Protein AF-A0A351IY44-F1 (afdb_monomer_lite)

Foldseek 3Di:
DPFKDFAWDQDQLPGTDGSPDIDGDPVCCCVPPPSVDDDDDDDDDDPPQDCVSCCVVVNDPLVPRPCRPNVDDD

Sequence (74 aa):
HQVMEPADAAWRGLGIIQNSGVRFQQEYQFLDAGHRFTLPVFSPSKPKGCMCANILRGEKTPKACVHFGKTCTP

Structure (mmCIF, N/CA/C/O backbone):
data_AF-A0A351IY44-F1
#
_entry.id   AF-A0A351IY44-F1
#
loop_
_atom_site.group_PDB
_atom_site.id
_atom_site.type_symbol
_atom_site.label_atom_id
_atom_site.label_alt_id
_atom_site.label_comp_id
_atom_site.label_asym_id
_atom_site.label_entity_id
_atom_site.label_seq_id
_atom_site.pdbx_PDB_ins_code
_atom_site.Cartn_x
_atom_site.Cartn_y
_atom_site.Cartn_z
_atom_site.occupancy
_atom_site.B_iso_or_equiv
_atom_site.auth_seq_id
_atom_site.auth_comp_id
_atom_site.auth_asym_id
_atom_site.auth_atom_id
_atom_site.pdbx_PDB_model_num
ATOM 1 N N . HIS A 1 1 ? -2.122 7.432 20.205 1.00 56.97 1 HIS A N 1
ATOM 2 C CA . HIS A 1 1 ? -2.356 5.972 20.267 1.00 56.97 1 HIS A CA 1
ATOM 3 C C . HIS A 1 1 ? -3.719 5.596 20.867 1.00 56.97 1 HIS A C 1
ATOM 5 O O . HIS A 1 1 ? -3.835 4.519 21.424 1.00 56.97 1 HIS A O 1
ATOM 11 N N . GLN A 1 2 ? -4.763 6.429 20.764 1.00 80.00 2 GLN A N 1
ATOM 12 C CA . GLN A 1 2 ? -6.028 6.131 21.459 1.00 80.00 2 GLN A CA 1
ATOM 13 C C . GLN A 1 2 ? -7.102 5.465 20.590 1.00 80.00 2 GLN A C 1
ATOM 15 O O . GLN A 1 2 ? -7.967 4.821 21.142 1.00 80.00 2 GLN A O 1
ATOM 20 N N . VAL A 1 3 ? -7.039 5.556 19.255 1.00 94.50 3 VAL A N 1
ATOM 21 C CA . VAL A 1 3 ? -8.135 5.067 18.384 1.00 94.50 3 VAL A CA 1
ATOM 22 C C . VAL A 1 3 ? -7.801 3.763 17.650 1.00 94.50 3 VAL A C 1
ATOM 24 O O . VAL A 1 3 ? -8.684 2.974 17.315 1.00 94.50 3 VA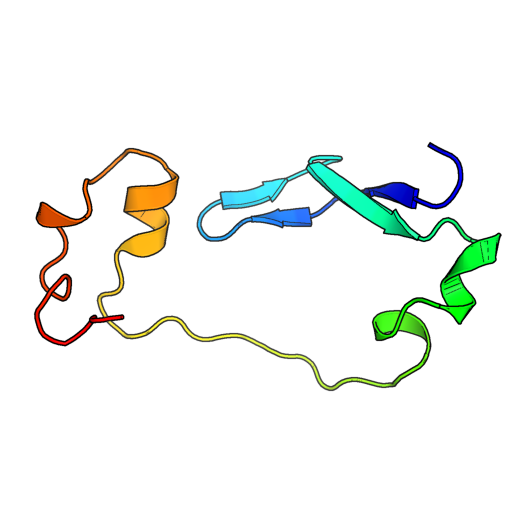L A O 1
ATOM 27 N N . MET A 1 4 ? -6.516 3.528 17.387 1.00 96.00 4 MET A N 1
ATOM 28 C CA . MET A 1 4 ? -6.034 2.394 16.599 1.00 96.00 4 MET A CA 1
ATOM 29 C C . MET A 1 4 ? -5.031 1.563 17.398 1.00 96.00 4 MET A C 1
ATOM 31 O O . MET A 1 4 ? -4.322 2.099 18.256 1.00 96.00 4 MET A O 1
ATOM 35 N N . GLU A 1 5 ? -4.949 0.278 17.078 1.00 95.56 5 GLU A N 1
ATOM 36 C CA . GLU A 1 5 ? -4.002 -0.687 17.641 1.00 95.56 5 GLU A CA 1
ATOM 37 C C . GLU A 1 5 ? -3.222 -1.410 16.529 1.00 95.56 5 GLU A C 1
ATOM 39 O O . GLU A 1 5 ? -3.733 -1.513 15.407 1.00 95.56 5 GLU A O 1
ATOM 44 N N . PRO A 1 6 ? -1.993 -1.893 16.802 1.00 96.62 6 PRO A N 1
ATOM 45 C CA . PRO A 1 6 ? -1.228 -2.682 15.842 1.00 96.62 6 PRO A CA 1
ATOM 46 C C . PRO A 1 6 ? -1.994 -3.915 15.358 1.00 96.62 6 PRO A C 1
ATOM 48 O O . PRO A 1 6 ? -2.719 -4.557 16.121 1.00 96.62 6 PRO A O 1
ATOM 51 N N . ALA A 1 7 ? -1.816 -4.249 14.083 1.00 96.69 7 ALA A N 1
ATOM 52 C CA . ALA A 1 7 ? -2.397 -5.435 13.473 1.00 96.69 7 ALA A CA 1
ATOM 53 C C . ALA A 1 7 ? -1.561 -5.935 12.294 1.00 96.69 7 ALA A C 1
ATOM 55 O O . ALA A 1 7 ? -0.719 -5.220 11.738 1.00 96.69 7 ALA A O 1
ATOM 56 N N . ASP A 1 8 ? -1.831 -7.169 11.889 1.00 98.06 8 ASP A N 1
ATOM 57 C CA . ASP A 1 8 ? -1.296 -7.740 10.662 1.00 98.06 8 ASP A CA 1
ATOM 58 C C . ASP A 1 8 ? -1.859 -6.993 9.453 1.00 98.06 8 ASP A C 1
ATOM 60 O O . ASP A 1 8 ? -3.047 -6.671 9.395 1.00 98.06 8 ASP A O 1
ATOM 64 N N . ALA A 1 9 ? -1.008 -6.722 8.466 1.00 96.25 9 ALA A N 1
ATOM 65 C CA . ALA A 1 9 ? -1.427 -6.013 7.266 1.00 96.25 9 ALA A CA 1
ATOM 66 C C . ALA A 1 9 ? -0.819 -6.619 6.008 1.00 96.25 9 ALA A C 1
ATOM 68 O O . ALA A 1 9 ? 0.322 -7.082 5.997 1.00 96.25 9 ALA A O 1
ATOM 69 N N . ALA A 1 10 ? -1.597 -6.597 4.927 1.00 93.25 10 ALA A N 1
ATOM 70 C CA . ALA A 1 10 ? -1.138 -6.998 3.610 1.00 93.25 10 ALA A CA 1
ATOM 71 C C . ALA A 1 10 ? -0.369 -5.852 2.940 1.00 93.25 10 ALA A C 1
ATOM 73 O O . ALA A 1 10 ? -0.919 -4.788 2.659 1.00 93.25 10 ALA A O 1
ATOM 74 N N . TRP A 1 11 ? 0.894 -6.101 2.611 1.00 92.12 11 TRP A N 1
ATOM 75 C CA . TRP A 1 11 ? 1.763 -5.186 1.884 1.00 92.12 11 TRP A CA 1
ATOM 76 C C . TRP A 1 11 ? 1.912 -5.633 0.432 1.00 92.12 11 TRP A C 1
ATOM 78 O O . TRP A 1 11 ? 2.195 -6.797 0.118 1.00 92.12 11 TRP A O 1
ATOM 88 N N . ARG A 1 12 ? 1.731 -4.691 -0.498 1.00 87.88 12 ARG A N 1
ATOM 89 C CA . ARG A 1 12 ? 1.788 -4.961 -1.939 1.00 87.88 12 ARG A CA 1
ATOM 90 C C . ARG A 1 12 ? 3.153 -5.540 -2.324 1.00 87.88 12 ARG A C 1
ATOM 92 O O . ARG A 1 12 ? 4.151 -4.835 -2.344 1.00 87.88 12 ARG A O 1
ATOM 99 N N . GLY A 1 13 ? 3.165 -6.813 -2.718 1.00 88.31 13 GLY A N 1
ATOM 100 C CA . GLY A 1 13 ? 4.386 -7.504 -3.152 1.00 88.31 13 GLY A CA 1
ATOM 101 C C . GLY A 1 13 ? 5.190 -8.172 -2.035 1.00 88.31 13 GLY A C 1
ATOM 102 O O . GLY A 1 13 ? 6.167 -8.845 -2.348 1.00 88.31 13 GLY A O 1
ATOM 103 N N . LEU A 1 14 ? 4.761 -8.031 -0.779 1.00 91.56 14 LEU A N 1
ATOM 104 C CA . LEU A 1 14 ? 5.394 -8.635 0.397 1.00 91.56 14 LEU A CA 1
ATOM 105 C C . LEU A 1 14 ? 4.481 -9.644 1.110 1.00 91.56 14 LEU A C 1
ATOM 107 O O . LEU A 1 14 ? 4.976 -10.498 1.833 1.00 91.56 14 LEU A O 1
ATOM 111 N N . GLY A 1 15 ? 3.169 -9.594 0.862 1.00 91.38 15 GLY A N 1
ATOM 112 C CA . GLY A 1 15 ? 2.205 -10.463 1.538 1.00 91.38 15 GLY A CA 1
ATOM 113 C C . GLY A 1 15 ? 1.777 -9.881 2.881 1.00 91.38 15 GLY A C 1
ATOM 114 O O . GLY A 1 15 ? 1.851 -8.670 3.078 1.00 91.38 15 GLY A O 1
ATOM 115 N N . ILE A 1 16 ? 1.281 -10.728 3.780 1.00 95.94 16 ILE A N 1
ATOM 116 C CA . ILE A 1 16 ? 0.881 -10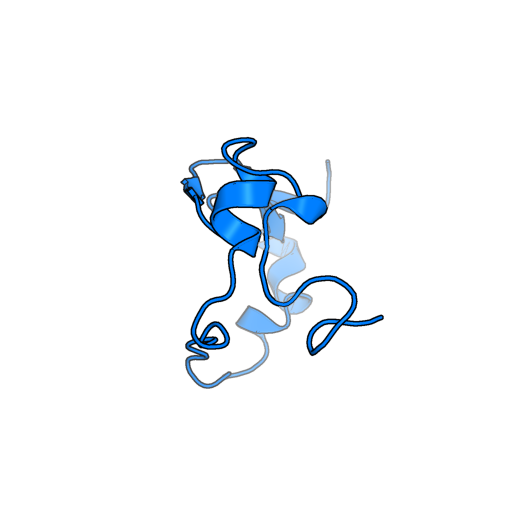.308 5.126 1.00 95.94 16 ILE A CA 1
ATOM 117 C C . ILE A 1 16 ? 2.133 -10.201 5.998 1.00 95.94 16 ILE A C 1
ATOM 119 O O . ILE A 1 16 ? 2.905 -11.153 6.087 1.00 95.94 16 ILE A O 1
ATOM 123 N N . ILE A 1 17 ? 2.324 -9.048 6.636 1.00 97.12 17 ILE A N 1
ATOM 124 C CA . ILE A 1 17 ? 3.406 -8.811 7.595 1.00 97.12 17 ILE A CA 1
ATOM 125 C C . ILE A 1 17 ? 2.786 -8.576 8.972 1.00 97.12 17 ILE A C 1
ATOM 127 O O . ILE A 1 17 ? 1.883 -7.743 9.118 1.00 97.12 17 ILE A O 1
ATOM 131 N N . GLN A 1 18 ? 3.291 -9.292 9.976 1.00 97.94 18 GLN A N 1
ATOM 132 C CA . GLN A 1 18 ? 2.781 -9.224 11.341 1.00 97.94 18 GLN A CA 1
ATOM 133 C C . GLN A 1 18 ? 2.985 -7.844 11.966 1.00 97.94 18 GLN A C 1
ATOM 135 O O . GLN A 1 18 ? 4.051 -7.251 11.792 1.00 97.94 18 GLN A O 1
ATOM 140 N N . ASN A 1 19 ? 1.979 -7.346 12.695 1.00 96.25 19 ASN A N 1
ATOM 141 C CA . ASN A 1 19 ? 2.023 -6.064 13.428 1.00 96.25 19 ASN A CA 1
ATOM 142 C C . ASN A 1 19 ? 2.533 -4.859 12.607 1.00 96.25 19 ASN A C 1
ATOM 144 O O . ASN A 1 19 ? 3.121 -3.924 13.150 1.00 96.25 19 ASN A O 1
ATOM 148 N N . SER A 1 20 ? 2.346 -4.895 11.289 1.00 97.38 20 SER A N 1
ATOM 149 C CA . SER A 1 20 ? 2.894 -3.905 10.355 1.00 97.38 20 SER A CA 1
ATOM 150 C C . SER A 1 20 ? 1.892 -2.830 9.947 1.00 97.38 20 SER A C 1
ATOM 152 O O . SER A 1 20 ? 2.268 -1.843 9.315 1.00 97.38 20 SER A O 1
ATOM 154 N N . GLY A 1 21 ? 0.616 -3.029 10.271 1.00 96.25 21 GLY A N 1
ATOM 155 C CA . GLY A 1 21 ? -0.436 -2.050 10.066 1.00 96.25 21 GLY A CA 1
ATOM 156 C C . GLY A 1 21 ? -1.171 -1.748 11.357 1.00 96.25 21 GLY A C 1
ATOM 157 O O . GLY A 1 21 ? -0.695 -2.009 12.463 1.00 96.25 21 GLY A O 1
ATOM 158 N N . VAL A 1 22 ? -2.350 -1.166 11.191 1.00 95.88 22 VAL A N 1
ATOM 159 C CA . VAL A 1 22 ? -3.210 -0.752 12.290 1.00 95.88 22 VAL A CA 1
ATOM 160 C C . VAL A 1 22 ? -4.655 -1.101 11.979 1.00 95.88 22 VAL A C 1
ATOM 162 O O . VAL A 1 22 ? -5.063 -1.112 10.817 1.00 95.88 22 VAL A O 1
ATOM 165 N N . ARG A 1 23 ? -5.430 -1.352 13.026 1.00 95.31 23 ARG A N 1
ATOM 166 C CA . ARG A 1 23 ? -6.887 -1.500 12.966 1.00 95.31 23 ARG A CA 1
ATOM 167 C C . ARG A 1 23 ? -7.540 -0.648 14.044 1.00 95.31 23 ARG A C 1
ATOM 169 O O . ARG A 1 23 ? -6.871 -0.247 14.998 1.00 95.31 23 ARG A O 1
ATOM 176 N N . PHE A 1 24 ? -8.831 -0.364 13.901 1.00 96.38 24 PHE A N 1
ATOM 177 C CA . PHE A 1 24 ? -9.587 0.299 14.962 1.00 96.38 24 PHE A CA 1
ATOM 178 C C . PHE A 1 24 ? -9.617 -0.571 16.219 1.00 96.38 24 PHE A C 1
ATOM 180 O O . PHE A 1 24 ? -9.810 -1.786 16.133 1.00 96.38 24 PHE A O 1
ATOM 187 N N . GLN A 1 25 ? -9.454 0.060 17.383 1.00 95.75 25 GLN A N 1
ATOM 188 C CA . GLN A 1 25 ? -9.711 -0.617 18.652 1.00 95.75 25 GLN A CA 1
ATOM 189 C C . GLN A 1 25 ? -11.183 -1.033 18.739 1.00 95.75 25 GLN A C 1
ATOM 191 O O . GLN A 1 25 ? -12.043 -0.456 18.068 1.00 95.75 25 GLN A O 1
ATOM 196 N N . GLN A 1 26 ? -11.479 -2.026 19.582 1.00 93.62 26 GLN A N 1
ATOM 197 C CA . GLN A 1 26 ? -12.820 -2.607 19.710 1.00 93.62 26 GLN A CA 1
ATOM 198 C C . GLN A 1 26 ? -13.907 -1.544 19.935 1.00 93.62 26 GLN A C 1
ATOM 200 O O . GLN A 1 26 ? -14.957 -1.599 19.298 1.00 93.62 26 GLN A O 1
ATOM 205 N N . GLU A 1 27 ? -13.632 -0.548 20.781 1.00 95.69 27 GLU A N 1
ATOM 206 C CA . GLU A 1 27 ? -14.563 0.544 21.090 1.00 95.69 27 GLU A CA 1
ATOM 207 C C . GLU A 1 27 ? -14.876 1.450 19.889 1.00 95.69 27 GLU A C 1
ATOM 209 O O . GLU A 1 27 ? -15.917 2.094 19.883 1.00 95.69 27 GLU A O 1
ATOM 214 N N . TYR A 1 28 ? -14.036 1.446 18.847 1.00 95.75 28 TYR A N 1
ATOM 215 C CA . TYR A 1 28 ? -14.190 2.238 17.621 1.00 95.75 28 TYR A CA 1
ATOM 216 C C . TYR A 1 28 ? -14.542 1.406 16.378 1.00 95.75 28 TYR A C 1
ATOM 218 O O . TYR A 1 28 ? -14.656 1.971 15.291 1.00 95.75 28 TYR A O 1
ATOM 226 N N . GLN A 1 29 ? -14.771 0.090 16.488 1.00 93.38 29 GLN A N 1
ATOM 227 C CA . GLN A 1 29 ? -15.120 -0.757 15.328 1.00 93.38 29 GLN A CA 1
ATOM 228 C C . GLN A 1 29 ? -16.412 -0.326 14.623 1.00 93.38 29 GLN A C 1
ATOM 230 O O . GLN A 1 29 ? -16.574 -0.558 13.428 1.00 93.38 29 GLN A O 1
ATOM 235 N N . PHE A 1 30 ? -17.305 0.382 15.317 1.00 93.94 30 PHE A N 1
ATOM 236 C CA . PHE A 1 30 ? -18.495 0.989 14.716 1.00 93.94 30 PHE A CA 1
ATOM 237 C C . PHE A 1 30 ? -18.172 2.085 13.678 1.00 93.94 30 PHE A C 1
ATOM 239 O O . PHE A 1 30 ? -19.073 2.553 12.977 1.00 93.94 30 PHE A O 1
ATOM 246 N N . LEU A 1 31 ? -16.911 2.518 13.572 1.00 94.50 31 LEU A N 1
ATOM 247 C CA . LEU A 1 31 ? -16.397 3.429 12.545 1.00 94.50 31 LEU A CA 1
ATOM 248 C C . LEU A 1 31 ? -15.683 2.690 11.400 1.00 94.50 31 LEU A C 1
ATOM 250 O O . LEU A 1 31 ? -15.467 3.288 10.347 1.00 94.50 31 LEU A O 1
ATOM 254 N N . ASP A 1 32 ? -15.355 1.405 11.564 1.00 94.31 32 ASP A N 1
ATOM 255 C CA . ASP A 1 32 ? -14.681 0.598 10.546 1.00 94.31 32 ASP A CA 1
ATOM 256 C C . ASP A 1 32 ? -15.670 0.171 9.450 1.00 94.31 32 ASP A C 1
ATOM 258 O O . ASP A 1 32 ? -16.594 -0.613 9.680 1.00 94.31 32 ASP A O 1
ATOM 262 N N . ALA A 1 33 ? -15.480 0.671 8.228 1.00 92.75 33 ALA A N 1
ATOM 263 C CA . ALA A 1 33 ? -16.325 0.316 7.091 1.00 92.75 33 ALA A CA 1
ATOM 264 C C . ALA A 1 33 ? -16.293 -1.191 6.773 1.00 92.75 33 ALA A C 1
ATOM 266 O O . ALA A 1 33 ? -17.319 -1.747 6.383 1.00 92.75 33 ALA A O 1
ATOM 267 N N . GLY A 1 34 ? -15.153 -1.857 6.974 1.00 90.62 34 GLY A N 1
ATOM 268 C CA . GLY A 1 34 ? -15.019 -3.301 6.779 1.00 90.62 34 GLY A CA 1
ATOM 269 C C . GLY A 1 34 ? -15.812 -4.121 7.797 1.00 90.62 34 GLY A C 1
ATOM 270 O O . GLY A 1 34 ? -16.172 -5.258 7.506 1.00 90.62 34 GLY A O 1
ATOM 271 N N . HIS A 1 35 ? -16.125 -3.544 8.961 1.00 91.00 35 HIS A N 1
ATOM 272 C CA . HIS A 1 35 ? -16.993 -4.160 9.964 1.00 91.00 35 HIS A CA 1
ATOM 273 C C . HIS A 1 35 ? -18.473 -3.793 9.766 1.00 91.00 35 HIS A C 1
ATOM 275 O O . HIS A 1 35 ? -19.353 -4.637 9.916 1.00 91.00 35 HIS A O 1
ATOM 281 N N . ARG A 1 36 ? -18.764 -2.534 9.410 1.00 93.81 36 ARG A N 1
ATOM 282 C CA . ARG A 1 36 ? -20.139 -2.016 9.258 1.00 93.81 36 ARG A CA 1
ATOM 283 C C . ARG A 1 36 ? -20.871 -2.545 8.030 1.00 93.81 36 ARG A C 1
ATOM 285 O O . ARG A 1 36 ? -22.099 -2.577 8.033 1.00 93.81 36 ARG A O 1
ATOM 292 N N . PHE A 1 37 ? -20.146 -2.871 6.963 1.00 93.81 37 PHE A N 1
ATOM 293 C CA . PHE A 1 37 ? -20.734 -3.250 5.683 1.00 93.81 37 PHE A CA 1
ATOM 294 C C . PHE A 1 37 ? -20.309 -4.663 5.290 1.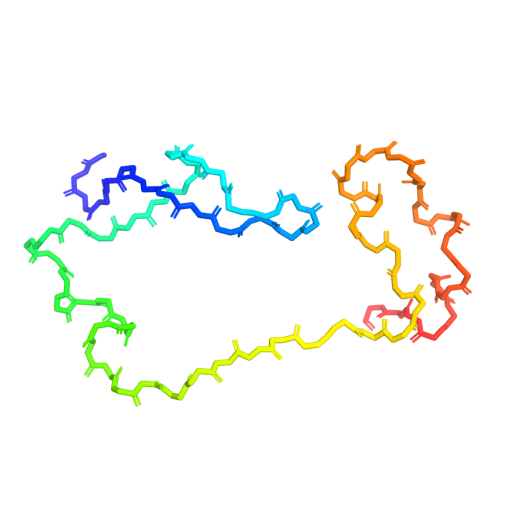00 93.81 37 PHE A C 1
ATOM 296 O O . PHE A 1 37 ? -19.133 -5.011 5.349 1.00 93.81 37 PHE A O 1
ATOM 303 N N . THR A 1 38 ? -21.258 -5.471 4.815 1.00 91.94 38 THR A N 1
ATOM 304 C CA . THR A 1 38 ? -20.942 -6.751 4.174 1.00 91.94 38 THR A CA 1
ATOM 305 C C . THR A 1 38 ? -20.381 -6.481 2.783 1.00 91.94 38 THR A C 1
ATOM 307 O O . THR A 1 38 ? -21.123 -6.275 1.823 1.00 91.94 38 THR A O 1
ATOM 310 N N . LEU A 1 39 ? -19.056 -6.441 2.682 1.00 87.12 39 LEU A N 1
ATOM 311 C CA . LEU A 1 39 ? -18.357 -6.261 1.416 1.00 87.12 39 LEU A CA 1
ATOM 312 C C . LEU A 1 39 ? -18.090 -7.621 0.752 1.00 87.12 39 LEU A C 1
ATOM 314 O O . LEU A 1 39 ? -17.766 -8.588 1.444 1.00 87.12 39 LEU A O 1
ATOM 318 N N . PRO A 1 40 ? -18.192 -7.723 -0.584 1.00 89.81 40 PRO A N 1
ATOM 319 C CA . PRO A 1 40 ? -17.744 -8.915 -1.287 1.00 89.81 40 PRO A CA 1
ATOM 320 C C . PRO A 1 40 ? -16.225 -9.072 -1.146 1.00 89.81 40 PRO A C 1
ATOM 322 O O . PRO A 1 40 ? -15.490 -8.105 -0.936 1.00 89.81 40 PRO A O 1
ATOM 325 N N . VAL A 1 41 ? -15.733 -10.301 -1.304 1.00 84.44 41 VAL A N 1
ATOM 326 C CA . VAL A 1 41 ? -14.289 -10.552 -1.309 1.00 84.44 41 VAL A CA 1
ATOM 327 C C . VAL A 1 41 ? -13.684 -9.951 -2.576 1.00 84.44 41 VAL 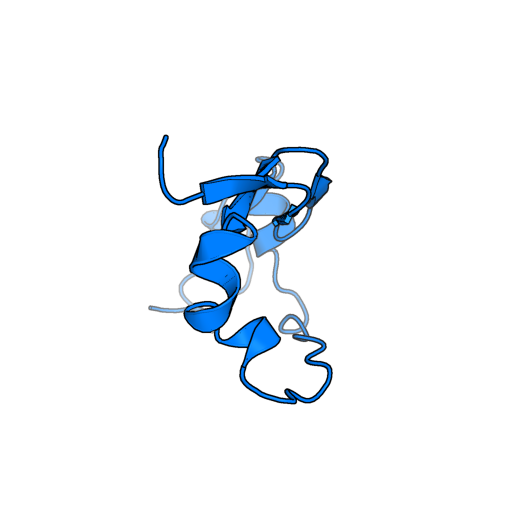A C 1
ATOM 329 O O . VAL A 1 41 ? -13.938 -10.415 -3.688 1.00 84.44 41 VAL A O 1
ATOM 332 N N . PHE A 1 42 ? -12.849 -8.930 -2.406 1.00 82.06 42 PHE A N 1
ATOM 333 C CA . PHE A 1 42 ? -12.082 -8.347 -3.498 1.00 82.06 42 PHE A CA 1
ATOM 334 C C . PHE A 1 42 ? -10.745 -9.070 -3.636 1.00 82.06 42 PHE A C 1
ATOM 336 O O . PHE A 1 42 ? -9.925 -9.066 -2.721 1.00 82.06 42 PHE A O 1
ATOM 343 N N . SER A 1 43 ? -10.498 -9.648 -4.810 1.00 78.75 43 SER A N 1
ATOM 344 C CA . SER A 1 43 ? -9.178 -10.154 -5.186 1.00 78.75 43 SER A CA 1
ATOM 345 C C . SER A 1 43 ? -8.589 -9.231 -6.253 1.00 78.75 43 SER A C 1
ATOM 347 O O . SER A 1 43 ? -8.830 -9.433 -7.448 1.00 78.75 43 SER A O 1
ATOM 349 N N . PRO A 1 44 ? -7.891 -8.148 -5.858 1.00 75.50 44 PRO A N 1
ATOM 350 C CA . PRO A 1 44 ? -7.345 -7.202 -6.817 1.00 75.50 44 PRO A CA 1
ATOM 351 C C . PRO A 1 44 ? -6.294 -7.895 -7.689 1.00 75.50 44 PRO A C 1
ATOM 353 O O . PRO A 1 44 ? -5.212 -8.267 -7.228 1.00 75.50 44 PRO A O 1
ATOM 356 N N . SER A 1 45 ? -6.612 -8.056 -8.974 1.00 79.50 45 SER A N 1
ATOM 357 C CA . SER A 1 45 ? -5.661 -8.583 -9.949 1.00 79.50 45 SER A CA 1
A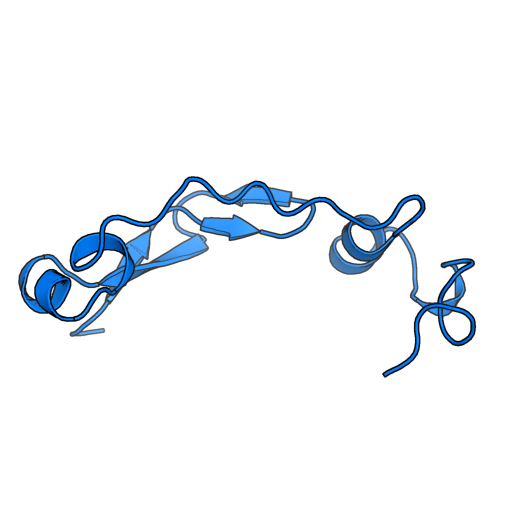TOM 358 C C . SER A 1 45 ? -4.652 -7.504 -10.340 1.00 79.50 45 SER A C 1
ATOM 360 O O . SER A 1 45 ? -4.995 -6.334 -10.523 1.00 79.50 45 SER A O 1
ATOM 362 N N . LYS A 1 46 ? -3.381 -7.888 -10.464 1.00 83.38 46 LYS A N 1
ATOM 363 C CA . LYS A 1 46 ? -2.355 -6.991 -11.003 1.00 83.38 46 LYS A CA 1
ATOM 364 C C . LYS A 1 46 ? -2.444 -7.009 -12.530 1.00 83.38 46 LYS A C 1
ATOM 366 O O . LYS A 1 46 ? -2.614 -8.095 -13.092 1.00 83.38 46 LYS A O 1
ATOM 371 N N . PRO A 1 47 ? -2.244 -5.866 -13.213 1.00 88.44 47 PRO A N 1
ATOM 372 C CA . PRO A 1 47 ? -2.049 -5.870 -14.655 1.00 88.44 47 PRO A CA 1
ATOM 373 C C . PRO A 1 47 ? -0.932 -6.847 -15.033 1.00 88.44 47 PRO A C 1
ATOM 375 O O . PRO A 1 47 ? 0.100 -6.914 -14.353 1.00 88.44 47 PRO A O 1
ATOM 378 N N . LYS A 1 48 ? -1.136 -7.613 -16.109 1.00 89.38 48 LYS A N 1
ATOM 379 C CA . LYS A 1 48 ? -0.121 -8.547 -16.613 1.00 89.38 48 LYS A CA 1
ATOM 380 C C . LYS A 1 48 ? 1.180 -7.782 -16.881 1.00 89.38 48 LYS A C 1
ATOM 382 O O . LYS A 1 48 ? 1.150 -6.731 -17.507 1.00 89.38 48 LYS A O 1
ATOM 387 N N . GLY A 1 49 ? 2.302 -8.300 -16.381 1.00 91.81 49 GLY A N 1
ATOM 388 C CA . GLY A 1 49 ? 3.624 -7.679 -16.544 1.00 91.81 49 GLY A CA 1
ATOM 389 C C . GLY A 1 49 ? 3.961 -6.549 -15.558 1.00 91.81 49 GLY A C 1
ATOM 390 O O . GLY A 1 49 ? 5.063 -6.010 -15.611 1.00 91.81 49 GLY A O 1
ATOM 391 N N . CYS A 1 50 ? 3.070 -6.192 -14.625 1.00 93.69 50 CYS A N 1
ATOM 392 C CA . CYS A 1 50 ? 3.348 -5.145 -13.640 1.00 93.69 50 CYS A CA 1
ATOM 393 C C . CYS A 1 50 ? 4.491 -5.526 -12.675 1.00 93.69 50 CYS A C 1
ATOM 395 O O . CYS A 1 50 ? 4.403 -6.514 -11.946 1.00 93.69 50 CYS A O 1
ATOM 397 N N . MET A 1 51 ? 5.526 -4.678 -12.609 1.00 94.75 51 MET A N 1
ATOM 398 C CA . MET A 1 51 ? 6.723 -4.869 -11.771 1.00 94.75 51 MET A CA 1
ATOM 399 C C . MET A 1 51 ? 6.700 -4.060 -10.461 1.00 94.75 51 MET A C 1
ATOM 401 O O . MET A 1 51 ? 7.716 -3.974 -9.773 1.00 94.75 51 MET A O 1
ATOM 405 N N . CYS A 1 52 ? 5.560 -3.466 -10.075 1.00 94.25 52 CYS A N 1
ATOM 406 C CA . CYS A 1 52 ? 5.471 -2.631 -8.867 1.00 94.25 52 CYS A CA 1
ATOM 407 C C . CYS A 1 52 ? 5.911 -3.364 -7.593 1.00 94.25 52 CYS A C 1
ATOM 409 O O . CYS A 1 52 ? 6.511 -2.745 -6.726 1.00 94.25 52 CYS A O 1
ATOM 411 N N . ALA A 1 53 ? 5.650 -4.670 -7.480 1.00 93.62 53 ALA A N 1
ATOM 412 C CA . ALA A 1 53 ? 6.110 -5.459 -6.337 1.00 93.62 53 ALA A CA 1
ATOM 413 C C . ALA A 1 53 ? 7.646 -5.511 -6.256 1.00 93.62 53 ALA A C 1
ATOM 415 O O . ALA A 1 53 ? 8.208 -5.264 -5.196 1.00 93.62 53 ALA A O 1
ATOM 416 N N . ASN A 1 54 ? 8.329 -5.764 -7.377 1.00 95.06 54 ASN A N 1
ATOM 417 C CA . ASN A 1 54 ? 9.794 -5.769 -7.435 1.00 95.06 54 ASN A CA 1
ATOM 418 C C . ASN A 1 54 ? 10.376 -4.383 -7.129 1.00 95.06 54 ASN A C 1
ATOM 420 O O . ASN A 1 54 ? 11.394 -4.280 -6.453 1.00 95.06 54 ASN A O 1
ATOM 424 N N . ILE A 1 55 ? 9.708 -3.321 -7.592 1.00 95.75 55 ILE A N 1
ATOM 425 C CA . ILE A 1 55 ? 10.113 -1.936 -7.323 1.00 95.75 55 ILE A CA 1
ATOM 426 C C . ILE A 1 55 ? 9.975 -1.597 -5.836 1.00 95.75 55 ILE A C 1
ATOM 428 O O . ILE A 1 55 ? 10.912 -1.067 -5.248 1.00 95.75 55 ILE A O 1
ATOM 432 N N . LEU A 1 56 ? 8.848 -1.947 -5.207 1.00 94.50 56 LEU A N 1
ATOM 433 C CA . LEU A 1 56 ? 8.624 -1.724 -3.772 1.00 94.50 56 LEU A CA 1
ATOM 434 C C . LEU A 1 56 ? 9.619 -2.491 -2.890 1.00 94.50 56 LEU A C 1
ATOM 436 O O . LEU A 1 56 ? 9.961 -2.019 -1.813 1.00 94.50 56 LEU A O 1
ATOM 440 N N . ARG A 1 57 ? 10.109 -3.645 -3.353 1.00 94.38 57 ARG A N 1
ATOM 441 C CA . ARG A 1 57 ? 11.151 -4.428 -2.671 1.00 94.38 57 ARG A CA 1
ATOM 442 C C . ARG A 1 57 ? 12.578 -3.951 -2.964 1.00 94.38 57 ARG A C 1
ATOM 444 O O . ARG A 1 57 ? 13.521 -4.534 -2.446 1.00 94.38 57 ARG A O 1
ATOM 451 N N . GLY A 1 58 ? 12.753 -2.937 -3.814 1.00 95.06 58 GLY A N 1
ATOM 452 C CA . GLY A 1 58 ? 14.073 -2.440 -4.210 1.00 95.06 58 GLY A CA 1
ATOM 453 C C . GLY A 1 58 ? 14.844 -3.352 -5.174 1.00 95.06 58 GLY A C 1
ATOM 454 O O . GLY A 1 58 ? 16.007 -3.095 -5.461 1.00 95.06 58 GLY A O 1
ATOM 455 N N . GLU A 1 59 ? 14.217 -4.394 -5.723 1.00 97.06 59 GLU A N 1
ATOM 456 C CA . GLU A 1 59 ? 14.852 -5.339 -6.660 1.00 97.06 59 GLU A CA 1
ATOM 457 C C . GLU A 1 59 ? 15.012 -4.747 -8.070 1.00 97.06 59 GLU A C 1
ATOM 459 O O . GLU A 1 59 ? 15.827 -5.208 -8.874 1.00 97.06 59 GLU A O 1
ATOM 464 N N . LYS A 1 60 ? 14.171 -3.763 -8.410 1.00 96.75 60 LYS A N 1
ATOM 465 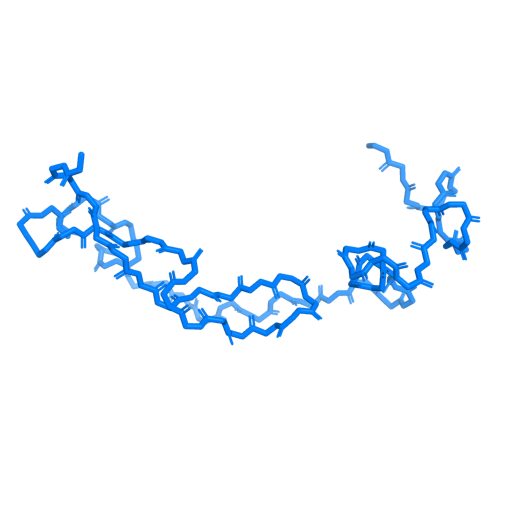C CA . LYS A 1 60 ? 14.111 -3.089 -9.714 1.00 96.75 60 LYS A CA 1
ATOM 466 C C . LYS A 1 60 ? 13.790 -1.609 -9.516 1.00 96.75 60 LYS A C 1
ATOM 468 O O . LYS A 1 60 ? 13.146 -1.231 -8.548 1.00 96.75 60 LYS A O 1
ATOM 473 N N . THR A 1 61 ? 14.179 -0.767 -10.467 1.00 97.62 61 THR A N 1
ATOM 474 C CA . THR A 1 61 ? 13.766 0.645 -10.500 1.00 97.62 61 THR A CA 1
ATOM 475 C C . THR A 1 61 ? 12.579 0.836 -11.451 1.00 97.62 61 THR A C 1
ATOM 477 O O . THR A 1 61 ? 12.383 0.005 -12.343 1.00 97.62 61 THR A O 1
ATOM 480 N N . PRO A 1 62 ? 11.796 1.929 -11.343 1.00 96.75 62 PRO A N 1
ATOM 481 C CA . PRO A 1 62 ? 10.720 2.217 -12.296 1.00 96.75 62 PRO A CA 1
ATOM 482 C C . PRO A 1 62 ? 11.185 2.218 -13.757 1.00 96.75 62 PRO A C 1
ATOM 484 O O . PRO A 1 62 ? 10.502 1.675 -14.617 1.00 96.75 62 PRO A O 1
ATOM 487 N N . LYS A 1 63 ? 12.400 2.719 -14.025 1.00 96.81 63 LYS A N 1
ATOM 488 C CA . LYS A 1 63 ? 13.013 2.726 -15.365 1.00 96.81 63 LYS A CA 1
ATOM 489 C C . LYS A 1 63 ? 13.264 1.323 -15.937 1.00 96.81 63 LYS A C 1
ATOM 491 O O . LYS A 1 63 ? 13.386 1.187 -17.147 1.00 96.81 63 LYS A O 1
ATOM 496 N N . ALA A 1 64 ? 13.337 0.292 -15.094 1.00 97.00 64 ALA A N 1
ATOM 497 C CA . ALA A 1 64 ? 13.471 -1.099 -15.527 1.00 97.00 64 ALA A CA 1
ATOM 498 C C . ALA A 1 64 ? 12.124 -1.765 -15.877 1.00 97.00 64 ALA A C 1
ATOM 500 O O . ALA A 1 64 ? 12.116 -2.884 -16.385 1.00 97.00 64 ALA A O 1
ATOM 501 N N . CYS A 1 65 ? 10.987 -1.116 -15.604 1.00 96.88 65 CYS A N 1
ATOM 502 C CA . CYS A 1 65 ? 9.663 -1.624 -15.951 1.00 96.88 65 CYS A CA 1
ATOM 503 C C . CYS A 1 65 ? 9.306 -1.258 -17.395 1.00 96.88 65 CYS A C 1
ATOM 505 O O . CYS A 1 65 ? 9.238 -0.083 -17.746 1.00 96.88 65 CYS A O 1
ATOM 507 N N . VAL A 1 66 ? 8.985 -2.260 -18.218 1.00 95.31 66 VAL A N 1
ATOM 508 C CA . VAL A 1 66 ? 8.655 -2.067 -19.645 1.00 95.31 66 VAL A CA 1
ATOM 509 C C . VAL A 1 66 ? 7.413 -1.203 -19.885 1.00 95.31 66 VAL A C 1
ATOM 511 O O . VAL A 1 66 ? 7.263 -0.636 -20.967 1.00 95.31 66 VAL A O 1
ATOM 514 N N . HIS A 1 67 ? 6.540 -1.087 -18.883 1.00 96.50 67 HIS A N 1
ATOM 515 C CA . HIS A 1 67 ? 5.305 -0.308 -18.949 1.00 96.50 67 HIS A CA 1
ATOM 516 C C . HIS A 1 67 ? 5.474 1.146 -18.488 1.00 96.50 67 HIS A C 1
ATOM 518 O O . HIS A 1 67 ? 4.647 1.987 -18.844 1.00 96.50 67 HIS A O 1
ATOM 524 N N . PHE A 1 68 ? 6.500 1.447 -17.686 1.00 97.12 68 PHE A N 1
ATOM 525 C CA . PHE A 1 68 ? 6.647 2.743 -17.019 1.00 97.12 68 PHE A CA 1
ATOM 526 C C . PHE A 1 68 ? 6.866 3.876 -18.029 1.00 97.12 68 PHE A C 1
ATOM 528 O O . PHE A 1 68 ? 7.752 3.793 -18.879 1.00 97.12 68 PHE A O 1
ATOM 535 N N . GLY A 1 69 ? 6.040 4.923 -17.947 1.00 96.12 69 GLY A N 1
ATOM 536 C CA . GLY A 1 69 ? 6.074 6.064 -18.868 1.00 96.12 69 GLY A CA 1
ATOM 537 C C . GLY A 1 69 ? 5.570 5.753 -20.282 1.00 96.12 69 GLY A C 1
ATOM 538 O O . GLY A 1 69 ? 5.723 6.582 -21.172 1.00 96.12 69 GLY A O 1
ATOM 539 N N . LYS A 1 70 ? 4.998 4.562 -20.502 1.00 95.25 70 LYS A N 1
ATOM 540 C CA . LYS A 1 70 ? 4.388 4.143 -21.772 1.00 95.25 70 LYS A CA 1
ATOM 541 C C . LYS A 1 70 ? 2.910 3.842 -21.563 1.00 95.25 70 LYS A C 1
ATOM 543 O O . LYS A 1 70 ? 2.081 4.732 -21.633 1.00 95.25 70 LYS A O 1
ATOM 548 N N . THR A 1 71 ? 2.583 2.588 -21.254 1.00 96.06 71 THR A N 1
ATOM 549 C CA . THR A 1 71 ? 1.211 2.156 -20.953 1.00 96.06 71 THR A CA 1
ATOM 550 C C . THR A 1 71 ? 0.837 2.385 -19.489 1.00 96.06 71 THR A C 1
ATOM 552 O O . THR A 1 71 ? -0.333 2.306 -19.141 1.00 96.06 71 THR A O 1
ATOM 555 N N . CYS A 1 72 ? 1.823 2.603 -18.614 1.00 95.75 72 CYS A N 1
ATOM 556 C CA . CYS A 1 72 ? 1.634 2.991 -17.221 1.00 95.75 72 CYS A CA 1
ATOM 557 C C . CYS A 1 72 ? 2.131 4.431 -17.050 1.00 95.75 72 CYS A C 1
ATOM 559 O O . CYS A 1 72 ? 3.338 4.677 -16.951 1.00 95.75 72 CYS A O 1
ATOM 561 N N . THR A 1 73 ? 1.183 5.361 -17.060 1.00 95.06 73 THR A N 1
ATOM 562 C CA . THR A 1 73 ? 1.358 6.809 -16.881 1.00 95.06 73 THR A CA 1
ATOM 563 C C . THR A 1 73 ? 0.555 7.266 -15.655 1.00 95.06 73 THR A C 1
ATOM 565 O O . THR A 1 73 ? -0.256 6.472 -15.168 1.00 95.06 73 THR A O 1
ATOM 568 N N . PRO A 1 74 ? 0.799 8.480 -15.122 1.00 94.38 74 PRO A N 1
ATOM 569 C CA . PRO A 1 74 ? -0.053 9.074 -14.090 1.00 94.38 74 PRO A CA 1
ATOM 570 C C . PRO A 1 74 ? -1.534 9.108 -14.476 1.00 94.38 74 PRO A C 1
ATOM 572 O O . PRO A 1 74 ? -1.816 9.219 -15.694 1.00 94.38 74 PRO A O 1
#

pLDDT: mean 92.65, std 6.38, range [56.97, 98.06]

Secondary structure (DSSP, 8-state):
--SEEEEEEEETTTEEEEEEEEEE-GGGGGG-HHHHS-------PPPTT--HHHHHTTSS-GGG-TTBTTTB--

Radius of gyration: 16.79 Å; chains: 1; bounding box: 36×20×43 Å